Protein AF-A0A812GXW7-F1 (afdb_monomer_lite)

Sequence (104 aa):
MGGAGAQPEGQGAEEASPGEAWRAMAALEEQLARETDFSEDISVRQASTMLRHMLTTAAHDSNPALMQMAQTMVPDLKKIWGFEPTRDHLKGLLAMKAGSSASS

Foldseek 3Di:
DDDDDDDDDDPDDPQQDPVLLVVLLVVLVVQLVVLPVPVDDPVSNVVSVVLLVLLQCCLPVVPVVSQVVSCVVRVSSSNQCSDVVSSVVSNVVSVVVVVVVVPD

Secondary structure (DSSP, 8-state):
-------------SSPPHHHHHHHHHHHHHHHHGGG-TTS-HHHHHHHHHHHHHHHHHHHS--HHHHHHHHHH-THHHHHHHSHHHHHHHHHHHHHHHHHTT--

Structure (mmCIF, N/CA/C/O backbone):
data_AF-A0A812GXW7-F1
#
_entry.id   AF-A0A812GXW7-F1
#
loop_
_atom_s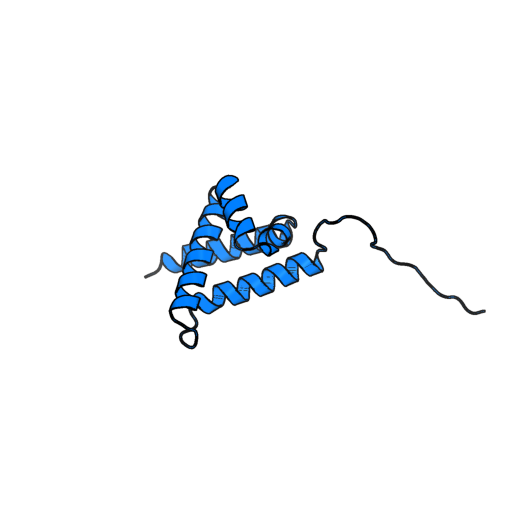ite.group_PDB
_atom_site.id
_atom_site.type_symbol
_atom_site.label_atom_id
_atom_site.label_alt_id
_atom_site.label_comp_id
_atom_site.label_asym_id
_atom_site.label_entity_id
_atom_site.label_seq_id
_atom_site.pdbx_PDB_ins_code
_atom_site.Cartn_x
_atom_site.Cartn_y
_atom_site.Cartn_z
_atom_site.occupancy
_atom_site.B_iso_or_equiv
_atom_site.auth_seq_id
_atom_site.auth_comp_id
_atom_site.auth_asym_id
_atom_site.auth_atom_id
_atom_site.pdbx_PDB_model_num
ATOM 1 N N . MET A 1 1 ? -49.567 -20.688 1.149 1.00 54.25 1 MET A N 1
ATOM 2 C CA . MET A 1 1 ? -48.194 -21.147 1.462 1.00 54.25 1 MET A CA 1
ATOM 3 C C . MET A 1 1 ? -47.318 -20.796 0.278 1.00 54.25 1 MET A C 1
ATOM 5 O O . MET A 1 1 ? -47.678 -21.145 -0.835 1.00 54.25 1 MET A O 1
ATOM 9 N N . GLY A 1 2 ? -46.249 -20.042 0.516 1.00 48.12 2 GLY A N 1
ATOM 10 C CA . GLY A 1 2 ? -45.364 -19.506 -0.519 1.00 48.12 2 GLY A CA 1
ATOM 11 C C . GLY A 1 2 ? -44.687 -18.245 -0.001 1.00 48.12 2 GLY A C 1
ATOM 12 O O . GLY A 1 2 ? -45.001 -17.150 -0.447 1.00 48.12 2 GLY A O 1
ATOM 13 N N . GLY A 1 3 ? -43.864 -18.401 1.037 1.00 49.41 3 GLY A N 1
ATOM 14 C CA . GLY A 1 3 ? -43.035 -17.320 1.549 1.00 49.41 3 GLY A CA 1
ATOM 15 C C . GLY A 1 3 ? -41.870 -17.047 0.602 1.00 49.41 3 GLY A C 1
ATOM 16 O O . GLY A 1 3 ? -41.159 -17.969 0.218 1.00 49.41 3 GLY A O 1
ATOM 17 N N . ALA A 1 4 ? -41.672 -15.778 0.279 1.00 50.50 4 ALA A N 1
ATOM 18 C CA . ALA A 1 4 ? -40.387 -15.200 -0.086 1.00 50.50 4 ALA A CA 1
ATOM 19 C C . ALA A 1 4 ? -40.307 -13.931 0.779 1.00 50.50 4 ALA A C 1
ATOM 21 O O . ALA A 1 4 ? -41.098 -13.014 0.604 1.00 50.50 4 ALA A O 1
ATOM 22 N N . GLY A 1 5 ? -39.567 -13.894 1.881 1.00 43.94 5 GLY A N 1
ATOM 23 C CA . GLY A 1 5 ? -38.199 -14.374 2.016 1.00 43.94 5 GLY A CA 1
ATOM 24 C C . GLY A 1 5 ? -37.299 -13.151 1.903 1.00 43.94 5 GLY A C 1
ATOM 25 O O . GLY A 1 5 ? -36.905 -12.806 0.802 1.00 43.94 5 GLY A O 1
ATOM 26 N N . ALA A 1 6 ? -37.109 -12.488 3.047 1.00 47.75 6 ALA A N 1
ATOM 27 C CA . ALA A 1 6 ? -36.018 -11.587 3.418 1.00 47.75 6 ALA A CA 1
ATOM 28 C C . ALA A 1 6 ? -35.403 -10.680 2.331 1.00 47.75 6 ALA A C 1
ATOM 30 O O . ALA A 1 6 ? -34.670 -11.121 1.450 1.00 47.75 6 ALA A O 1
ATOM 31 N N . GLN A 1 7 ? -35.584 -9.371 2.521 1.00 57.47 7 GLN A N 1
ATOM 32 C CA . GLN A 1 7 ? -34.564 -8.386 2.144 1.00 57.47 7 GLN A CA 1
ATOM 33 C C . GLN A 1 7 ? -33.247 -8.747 2.855 1.00 57.47 7 GLN A C 1
ATOM 35 O O . GLN A 1 7 ? -33.288 -9.205 4.001 1.00 57.47 7 GLN A O 1
ATOM 40 N N . PRO A 1 8 ? -32.101 -8.530 2.200 1.00 51.25 8 PRO A N 1
ATOM 41 C CA . PRO A 1 8 ? -31.155 -7.596 2.800 1.00 51.25 8 PRO A CA 1
ATOM 42 C C . PRO A 1 8 ? -30.543 -6.655 1.744 1.00 51.25 8 PRO A C 1
ATOM 44 O O . PRO A 1 8 ? -30.189 -7.073 0.648 1.00 51.25 8 PRO A O 1
ATOM 47 N N . GLU A 1 9 ? -30.649 -5.340 1.932 1.00 45.53 9 GLU A N 1
ATOM 48 C CA . GLU A 1 9 ? -29.649 -4.481 2.597 1.00 45.53 9 GLU A CA 1
ATOM 49 C C . GLU A 1 9 ? -28.708 -3.814 1.577 1.00 45.53 9 GLU A C 1
ATOM 51 O O . GLU A 1 9 ? -28.125 -4.473 0.723 1.00 45.53 9 GLU A O 1
ATOM 56 N N . GLY A 1 10 ? -28.537 -2.490 1.699 1.00 46.34 10 GLY A N 1
ATOM 57 C CA . GLY A 1 10 ? -27.337 -1.817 1.190 1.00 46.34 10 GLY A CA 1
ATOM 58 C C . GLY A 1 10 ? -27.490 -0.838 0.025 1.00 46.34 10 GLY A C 1
ATOM 59 O O . GLY A 1 10 ? -26.568 -0.706 -0.768 1.00 46.34 10 GLY A O 1
ATOM 60 N N . GLN A 1 11 ? -28.604 -0.113 -0.092 1.00 45.88 11 GLN A N 1
ATOM 61 C CA . GLN A 1 11 ? -28.595 1.178 -0.794 1.00 45.88 11 GLN A CA 1
ATOM 62 C C . GLN A 1 11 ? -28.391 2.282 0.247 1.00 45.88 11 GLN A C 1
ATOM 64 O O . GLN A 1 11 ? -29.352 2.810 0.800 1.00 45.88 11 GLN A O 1
ATOM 69 N N . GLY A 1 12 ? -27.135 2.581 0.573 1.00 39.34 12 GLY A N 1
ATOM 70 C CA . GLY A 1 12 ? -26.792 3.625 1.533 1.00 39.34 12 GLY A CA 1
ATOM 71 C C . GLY A 1 12 ? -25.283 3.813 1.656 1.00 39.34 12 GLY A C 1
ATOM 72 O O . GLY A 1 12 ? -24.595 2.883 2.053 1.00 39.34 12 GLY A O 1
ATOM 73 N N . ALA A 1 13 ? -24.836 5.034 1.355 1.00 41.62 13 ALA A N 1
ATOM 74 C CA . ALA A 1 13 ? -23.484 5.583 1.487 1.00 41.62 13 ALA A CA 1
ATOM 75 C C . ALA A 1 13 ? -22.446 5.149 0.432 1.00 41.62 13 ALA A C 1
ATOM 77 O O . ALA A 1 13 ? -22.005 4.010 0.367 1.00 41.62 13 ALA A O 1
ATOM 78 N N . GLU A 1 14 ? -21.976 6.134 -0.338 1.00 48.38 14 GLU A N 1
ATOM 79 C CA . GLU A 1 14 ? -20.714 6.142 -1.098 1.00 48.38 14 GLU A CA 1
ATOM 80 C C . GLU A 1 14 ? -19.482 6.119 -0.161 1.00 48.38 14 GLU A C 1
ATOM 82 O O . GLU A 1 14 ? -18.526 6.881 -0.311 1.00 48.38 14 GLU A O 1
ATOM 87 N N . GLU A 1 15 ? -19.502 5.241 0.835 1.00 52.94 15 GLU A N 1
ATOM 88 C CA . GLU A 1 15 ? -18.331 4.774 1.562 1.00 52.94 15 GLU A CA 1
ATOM 89 C C . GLU A 1 15 ? -17.988 3.425 0.938 1.00 52.94 15 GLU A C 1
ATOM 91 O O . GLU A 1 15 ? -18.851 2.556 0.843 1.00 52.94 15 GLU A O 1
ATOM 96 N N . ALA A 1 16 ? -16.769 3.276 0.412 1.00 60.59 16 ALA A N 1
ATOM 97 C CA . ALA A 1 16 ? -16.374 2.077 -0.322 1.00 60.59 16 ALA A CA 1
ATOM 98 C C . ALA A 1 16 ? -16.779 0.825 0.458 1.00 60.59 16 ALA A C 1
ATOM 100 O O . ALA A 1 16 ? -16.360 0.648 1.606 1.00 60.59 16 ALA A O 1
ATOM 101 N N . SER A 1 17 ? -17.598 -0.028 -0.158 1.00 79.50 17 SER A N 1
ATOM 102 C CA . SER A 1 17 ? -18.082 -1.223 0.526 1.00 79.50 17 SER A CA 1
ATOM 103 C C . SER A 1 17 ? -16.872 -2.050 0.979 1.00 79.50 17 SER A C 1
ATOM 105 O O . SER A 1 17 ? -15.871 -2.083 0.256 1.00 79.50 17 SER A O 1
ATOM 107 N N . PRO A 1 18 ? -16.925 -2.778 2.109 1.00 83.94 18 PRO A N 1
ATOM 108 C CA . PRO A 1 18 ? -15.800 -3.601 2.564 1.00 83.94 18 PRO 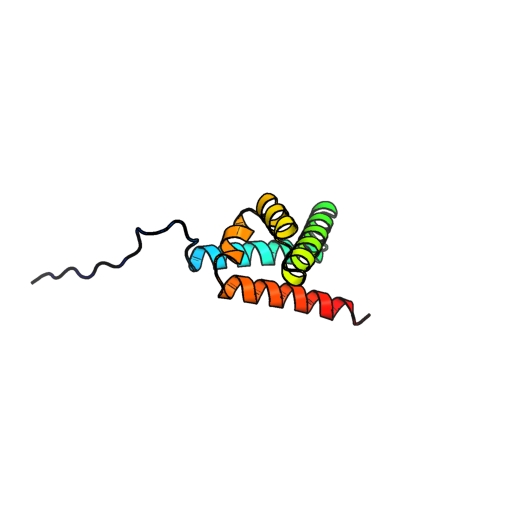A CA 1
ATOM 109 C C . PRO A 1 18 ? -15.227 -4.502 1.457 1.00 83.94 18 PRO A C 1
ATOM 111 O O . PRO A 1 18 ? -14.013 -4.624 1.310 1.00 83.94 18 PRO A O 1
ATOM 114 N N . GLY A 1 19 ? -16.095 -5.072 0.612 1.00 86.69 19 GLY A N 1
ATOM 115 C CA . GLY A 1 19 ? -15.681 -5.852 -0.556 1.00 86.69 19 GLY A CA 1
ATOM 116 C C . GLY A 1 19 ? -14.935 -5.040 -1.623 1.00 86.69 19 GLY A C 1
ATOM 117 O O . GLY A 1 19 ? -13.994 -5.545 -2.225 1.00 86.69 19 GLY A O 1
ATOM 118 N N . GLU A 1 20 ? -15.300 -3.779 -1.853 1.00 88.06 20 GLU A N 1
ATOM 119 C CA . GLU A 1 20 ? -14.589 -2.893 -2.782 1.00 88.06 20 GLU A CA 1
ATOM 120 C C . GLU A 1 20 ? -13.236 -2.451 -2.228 1.00 88.06 20 GLU A C 1
ATOM 122 O O . GLU A 1 20 ? -12.262 -2.429 -2.976 1.00 88.06 20 GLU A O 1
ATOM 127 N N . ALA A 1 21 ? -13.154 -2.152 -0.928 1.00 90.44 21 ALA A N 1
ATOM 128 C CA . ALA A 1 21 ? -11.901 -1.796 -0.268 1.00 90.44 21 ALA A CA 1
ATOM 129 C C . ALA A 1 21 ? -10.883 -2.947 -0.335 1.00 90.44 21 ALA A C 1
ATOM 131 O O . ALA A 1 21 ? -9.726 -2.725 -0.687 1.00 90.44 21 ALA A O 1
ATOM 132 N N . TRP A 1 22 ? -11.315 -4.187 -0.086 1.00 91.06 22 TRP A N 1
ATOM 133 C CA . TRP A 1 22 ? -10.450 -5.364 -0.218 1.00 91.06 22 TRP A CA 1
ATOM 134 C C . TRP A 1 22 ? -10.055 -5.661 -1.666 1.00 91.06 22 TRP A C 1
ATOM 136 O O . TRP A 1 22 ? -8.911 -6.023 -1.921 1.00 91.06 22 TRP A O 1
ATOM 146 N N . ARG A 1 23 ? -10.959 -5.468 -2.634 1.00 91.50 23 ARG A N 1
ATOM 147 C CA . ARG A 1 23 ? -10.618 -5.604 -4.062 1.00 91.50 23 ARG A CA 1
ATOM 148 C C . ARG A 1 23 ? -9.600 -4.559 -4.509 1.00 91.50 23 ARG A C 1
ATOM 150 O O . ARG A 1 23 ? -8.666 -4.895 -5.229 1.00 91.50 23 ARG A O 1
ATOM 157 N N . ALA A 1 24 ? -9.774 -3.317 -4.067 1.00 92.00 24 ALA A N 1
ATOM 158 C CA . ALA A 1 24 ? -8.817 -2.241 -4.284 1.00 92.00 24 ALA A CA 1
ATOM 159 C C . ALA A 1 24 ? -7.459 -2.571 -3.648 1.00 92.00 24 ALA A C 1
ATOM 161 O O . ALA A 1 24 ? -6.426 -2.388 -4.288 1.00 92.00 24 ALA A O 1
ATOM 162 N N . MET A 1 25 ? -7.462 -3.110 -2.425 1.00 92.94 25 MET A N 1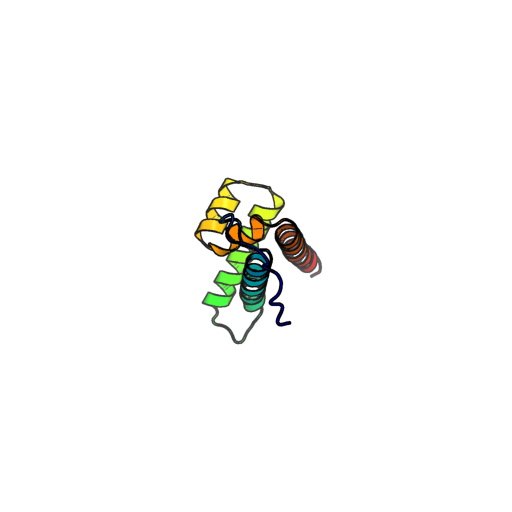
ATOM 163 C CA . MET A 1 25 ? -6.242 -3.532 -1.741 1.00 92.94 25 MET A CA 1
ATOM 164 C C . MET A 1 25 ? -5.514 -4.634 -2.517 1.00 92.94 25 MET A C 1
ATOM 166 O O . MET A 1 25 ? -4.333 -4.481 -2.801 1.00 92.94 25 MET A O 1
ATOM 170 N N . ALA A 1 26 ? -6.225 -5.671 -2.964 1.00 92.19 26 ALA A N 1
ATOM 171 C CA . ALA A 1 26 ? -5.637 -6.750 -3.754 1.00 92.19 26 ALA A CA 1
ATOM 172 C C . ALA A 1 26 ? -5.013 -6.248 -5.071 1.00 92.19 26 ALA A C 1
ATOM 174 O O . ALA A 1 26 ? -3.914 -6.663 -5.434 1.00 92.19 26 ALA A O 1
ATOM 175 N N . ALA A 1 27 ? -5.677 -5.318 -5.769 1.00 91.00 27 ALA A N 1
ATOM 176 C CA . ALA A 1 27 ? -5.131 -4.704 -6.982 1.00 91.00 27 ALA A CA 1
ATOM 177 C C . ALA A 1 27 ? -3.861 -3.884 -6.694 1.00 91.00 27 ALA A C 1
ATOM 179 O O . ALA A 1 27 ? -2.894 -3.939 -7.456 1.00 91.00 27 ALA A O 1
ATOM 180 N N . LEU A 1 28 ? -3.841 -3.156 -5.573 1.00 91.06 28 LEU A N 1
ATOM 181 C CA . LEU A 1 28 ? -2.662 -2.419 -5.132 1.00 91.06 28 LEU A CA 1
ATOM 182 C C . LEU A 1 28 ? -1.508 -3.366 -4.773 1.00 91.06 28 LEU A C 1
ATOM 184 O O . LEU A 1 28 ? -0.373 -3.112 -5.161 1.00 91.06 28 LEU A O 1
ATOM 188 N N . GLU A 1 29 ? -1.778 -4.459 -4.060 1.00 91.06 29 GLU A N 1
ATOM 189 C CA . GLU A 1 29 ? -0.777 -5.474 -3.713 1.00 91.06 29 GLU A CA 1
ATOM 190 C C . GLU A 1 29 ? -0.143 -6.094 -4.955 1.00 91.06 29 GLU A C 1
ATOM 192 O O . GLU A 1 29 ? 1.082 -6.200 -5.026 1.00 91.06 29 GLU A O 1
ATOM 197 N N . GLU A 1 30 ? -0.956 -6.435 -5.956 1.00 90.94 30 GLU A N 1
ATOM 198 C CA . GLU A 1 30 ? -0.466 -6.941 -7.236 1.00 90.94 30 GLU A CA 1
ATOM 199 C C . GLU A 1 30 ? 0.429 -5.909 -7.931 1.00 90.94 30 GLU A C 1
ATOM 201 O O . GLU A 1 30 ? 1.533 -6.240 -8.360 1.00 90.94 30 GLU A O 1
ATOM 206 N N . GLN A 1 31 ? 0.011 -4.640 -7.985 1.00 89.75 31 GLN A N 1
ATOM 207 C CA . GLN A 1 31 ? 0.829 -3.572 -8.557 1.00 89.75 31 GLN A CA 1
ATOM 208 C C . GLN A 1 31 ? 2.160 -3.413 -7.808 1.00 89.75 31 GLN A C 1
ATOM 210 O O . GLN A 1 31 ? 3.206 -3.266 -8.432 1.00 89.75 31 GLN A O 1
ATOM 215 N N . LEU A 1 32 ? 2.151 -3.484 -6.477 1.00 89.94 32 LEU A N 1
ATOM 216 C CA . LEU A 1 32 ? 3.366 -3.404 -5.668 1.00 89.94 32 LEU A CA 1
ATOM 217 C C . LEU A 1 32 ? 4.265 -4.641 -5.816 1.00 89.94 32 LEU A C 1
ATOM 219 O O . LEU A 1 32 ? 5.478 -4.521 -5.645 1.00 89.94 32 LEU A O 1
ATOM 223 N N . ALA A 1 33 ? 3.710 -5.813 -6.130 1.00 90.19 33 ALA A N 1
ATOM 224 C CA . ALA A 1 33 ? 4.475 -7.034 -6.386 1.00 90.19 33 ALA A CA 1
ATOM 225 C C . ALA A 1 33 ? 5.262 -6.961 -7.705 1.00 90.19 33 ALA A C 1
ATOM 227 O O . ALA A 1 33 ? 6.365 -7.510 -7.796 1.00 90.19 33 ALA A O 1
ATOM 228 N N . ARG A 1 34 ? 4.748 -6.209 -8.691 1.00 89.44 34 ARG A N 1
ATOM 229 C CA . ARG A 1 34 ? 5.418 -5.993 -9.984 1.00 89.44 34 ARG A CA 1
ATOM 230 C C . ARG A 1 34 ? 6.781 -5.335 -9.844 1.00 89.44 34 ARG A C 1
ATOM 232 O O . ARG A 1 34 ? 7.620 -5.541 -10.704 1.00 89.44 34 ARG A O 1
ATOM 239 N N . GLU A 1 35 ? 7.059 -4.599 -8.763 1.00 88.69 35 GLU A N 1
ATOM 240 C CA . GLU A 1 35 ? 8.368 -3.960 -8.538 1.00 88.69 35 GLU A CA 1
ATOM 241 C C . GLU A 1 35 ? 9.541 -4.965 -8.572 1.00 88.69 35 GLU A C 1
ATOM 243 O O . GLU A 1 35 ? 10.651 -4.623 -8.983 1.00 88.69 35 GLU A O 1
ATOM 248 N N . THR A 1 36 ? 9.288 -6.210 -8.151 1.00 85.75 36 THR A N 1
ATOM 249 C CA . THR A 1 36 ? 10.267 -7.306 -8.103 1.00 85.75 36 THR A CA 1
ATOM 250 C C . THR A 1 36 ? 10.075 -8.340 -9.209 1.00 85.75 36 THR A C 1
ATOM 252 O O . THR A 1 36 ? 10.807 -9.328 -9.248 1.00 85.75 36 THR A O 1
ATOM 255 N N . ASP A 1 37 ? 9.115 -8.133 -10.109 1.00 87.44 37 ASP A N 1
ATOM 256 C CA . ASP A 1 37 ? 8.867 -9.037 -11.224 1.00 87.44 37 ASP A CA 1
ATOM 257 C C . ASP A 1 37 ? 9.795 -8.694 -12.397 1.00 87.44 37 ASP A C 1
ATOM 259 O O . ASP A 1 37 ? 9.626 -7.694 -13.093 1.00 87.44 37 ASP A O 1
ATOM 263 N N . PHE A 1 38 ? 10.818 -9.523 -12.612 1.00 86.94 38 PHE A N 1
ATOM 264 C CA . PHE A 1 38 ? 11.798 -9.324 -13.683 1.00 86.94 38 PHE A CA 1
ATOM 265 C C . PHE A 1 38 ? 11.250 -9.611 -15.088 1.00 86.94 38 PHE A C 1
ATOM 267 O O . PHE A 1 38 ? 11.932 -9.278 -16.058 1.00 86.94 38 PHE A O 1
ATOM 274 N N . SER A 1 39 ? 10.061 -10.212 -15.200 1.00 92.50 39 SER A N 1
ATOM 275 C CA . SER A 1 39 ? 9.351 -10.384 -16.467 1.00 92.50 39 SER A CA 1
ATOM 276 C C . SER A 1 39 ? 8.626 -9.108 -16.903 1.00 92.50 39 SER A C 1
ATOM 278 O O . SER A 1 39 ? 8.306 -8.979 -18.084 1.00 92.50 39 SER A O 1
ATOM 280 N N . GLU A 1 40 ? 8.386 -8.168 -15.983 1.00 91.44 40 GLU A N 1
ATOM 281 C CA . GLU A 1 40 ? 7.743 -6.886 -16.270 1.00 91.44 40 GLU A CA 1
ATOM 282 C C . GLU A 1 40 ? 8.731 -5.861 -16.853 1.00 91.44 40 GLU A C 1
ATOM 284 O O . GLU A 1 40 ? 9.945 -5.849 -16.580 1.00 91.44 40 GLU A O 1
ATOM 289 N N . ASP A 1 41 ? 8.182 -4.913 -17.611 1.00 94.25 41 ASP A N 1
ATOM 290 C CA . ASP A 1 41 ? 8.927 -3.778 -18.142 1.00 94.25 41 ASP A CA 1
ATOM 291 C C . ASP A 1 41 ? 9.670 -3.005 -17.043 1.00 94.25 41 ASP A C 1
ATOM 293 O O . ASP A 1 41 ? 9.176 -2.787 -15.932 1.00 94.25 41 ASP A O 1
ATOM 297 N N . ILE A 1 42 ? 10.871 -2.515 -17.374 1.00 91.12 42 ILE A N 1
ATOM 298 C CA . ILE A 1 42 ? 11.687 -1.696 -16.459 1.00 91.12 42 ILE A CA 1
ATOM 299 C C . ILE A 1 42 ? 10.880 -0.489 -15.958 1.00 91.12 42 ILE A C 1
ATOM 301 O O . ILE A 1 42 ? 10.927 -0.165 -14.772 1.00 91.12 42 ILE A O 1
ATOM 305 N N . SER A 1 43 ? 10.101 0.144 -16.837 1.00 90.50 43 SER A N 1
ATOM 306 C CA . SER A 1 43 ? 9.250 1.283 -16.486 1.00 90.50 43 SER A CA 1
ATOM 307 C C . SER A 1 43 ? 8.133 0.910 -15.506 1.00 90.50 43 SER A C 1
ATOM 309 O O . SER A 1 43 ? 7.845 1.690 -14.600 1.00 90.50 43 SER A O 1
ATOM 311 N N . VAL A 1 44 ? 7.542 -0.284 -15.631 1.00 90.12 44 VAL A N 1
ATOM 312 C CA . VAL A 1 44 ? 6.495 -0.776 -14.716 1.00 90.12 44 VAL A CA 1
ATOM 313 C C . VAL A 1 44 ? 7.083 -1.070 -13.340 1.00 90.12 44 VAL A C 1
ATOM 315 O O . VAL A 1 44 ? 6.523 -0.649 -12.323 1.00 90.12 44 VAL A O 1
ATOM 318 N N . ARG A 1 45 ? 8.258 -1.705 -13.296 1.00 91.69 45 ARG A N 1
ATOM 319 C CA . ARG A 1 45 ? 8.993 -1.934 -12.047 1.00 91.69 45 ARG A CA 1
ATOM 320 C C . ARG A 1 45 ? 9.326 -0.631 -11.336 1.00 91.69 45 ARG A C 1
ATOM 322 O O . ARG A 1 45 ? 9.022 -0.482 -10.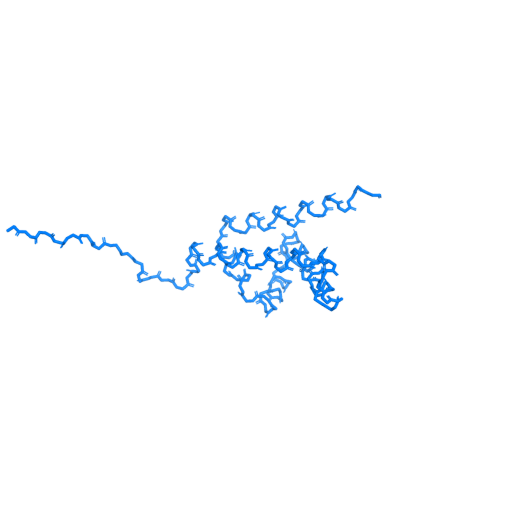158 1.00 91.69 45 ARG A O 1
ATOM 329 N N . GLN A 1 46 ? 9.894 0.334 -12.059 1.00 89.81 46 GLN A N 1
ATOM 330 C CA . GLN A 1 46 ? 10.242 1.646 -11.508 1.00 89.81 46 GLN A CA 1
ATOM 331 C C . GLN A 1 46 ? 9.013 2.401 -10.993 1.00 89.81 46 GLN A C 1
ATOM 333 O O . GLN A 1 46 ? 9.062 2.958 -9.897 1.00 89.81 46 GLN A O 1
ATOM 338 N N . ALA A 1 47 ? 7.904 2.391 -11.740 1.00 89.12 47 ALA A N 1
ATOM 339 C CA . ALA A 1 47 ? 6.647 2.992 -11.299 1.00 89.12 47 ALA A CA 1
ATOM 340 C C . ALA A 1 47 ? 6.131 2.351 -10.002 1.00 89.12 47 ALA A C 1
ATOM 342 O O . ALA A 1 47 ? 5.722 3.061 -9.086 1.00 89.12 47 ALA A O 1
ATOM 343 N N . SER A 1 48 ? 6.214 1.026 -9.898 1.00 90.62 48 SER A N 1
ATOM 344 C CA . SER A 1 48 ? 5.778 0.270 -8.719 1.00 90.62 48 SER A CA 1
ATOM 345 C C . SER A 1 48 ? 6.663 0.554 -7.499 1.00 90.62 48 SER A C 1
ATOM 347 O O . SER A 1 48 ? 6.142 0.826 -6.418 1.00 90.62 48 SER A O 1
ATOM 349 N N . THR A 1 49 ? 7.987 0.622 -7.682 1.00 90.12 49 THR A N 1
ATOM 350 C CA . THR A 1 49 ? 8.937 1.033 -6.633 1.00 90.12 49 THR A CA 1
ATOM 351 C C . THR A 1 49 ? 8.660 2.457 -6.142 1.00 90.12 49 THR A C 1
ATOM 353 O O . THR A 1 49 ? 8.631 2.709 -4.936 1.00 90.12 49 THR A O 1
ATOM 356 N N . MET A 1 50 ? 8.435 3.406 -7.060 1.00 89.25 50 MET A N 1
ATOM 357 C CA . MET A 1 50 ? 8.113 4.794 -6.707 1.00 89.25 50 MET A CA 1
ATOM 358 C C . MET A 1 50 ? 6.779 4.892 -5.964 1.00 89.25 50 MET A C 1
ATOM 360 O O . MET A 1 50 ? 6.695 5.577 -4.942 1.00 89.25 50 MET A O 1
ATOM 364 N N . LEU A 1 51 ? 5.756 4.176 -6.441 1.00 89.19 51 LEU A N 1
ATOM 365 C CA . LEU A 1 51 ? 4.454 4.104 -5.788 1.00 89.19 51 LEU A CA 1
ATOM 366 C C . LEU A 1 51 ? 4.593 3.582 -4.357 1.00 89.19 51 LEU A C 1
ATOM 368 O O . LEU A 1 51 ? 4.069 4.198 -3.429 1.00 89.19 51 LEU A O 1
ATOM 372 N N . ARG A 1 52 ? 5.347 2.494 -4.161 1.00 88.69 52 ARG A N 1
ATOM 373 C CA . ARG A 1 52 ? 5.613 1.952 -2.828 1.00 88.69 52 ARG A CA 1
ATOM 374 C C . ARG A 1 52 ? 6.263 2.991 -1.927 1.00 88.69 52 ARG A C 1
ATOM 376 O O . ARG A 1 52 ? 5.807 3.183 -0.804 1.00 88.69 52 ARG A O 1
ATOM 383 N N . HIS A 1 53 ? 7.317 3.655 -2.402 1.00 87.81 53 HIS A N 1
ATOM 384 C CA . HIS A 1 53 ? 8.040 4.644 -1.607 1.00 87.81 53 HIS A CA 1
ATOM 385 C C . HIS A 1 53 ? 7.120 5.788 -1.164 1.00 87.81 53 HIS A C 1
ATOM 387 O O . HIS A 1 53 ? 7.081 6.131 0.015 1.00 87.81 53 HIS A O 1
ATOM 393 N N . MET A 1 54 ? 6.312 6.317 -2.086 1.00 87.12 54 MET A N 1
ATOM 394 C CA . MET A 1 54 ? 5.331 7.350 -1.770 1.00 87.12 54 MET A CA 1
ATOM 395 C C . MET A 1 54 ? 4.299 6.872 -0.742 1.00 87.12 54 MET A C 1
ATOM 397 O O . MET A 1 54 ? 4.019 7.598 0.211 1.00 87.12 54 MET A O 1
ATOM 401 N N . LEU A 1 55 ? 3.740 5.669 -0.913 1.00 88.50 55 LEU A N 1
ATOM 402 C CA . LEU A 1 55 ? 2.751 5.113 0.012 1.00 88.50 55 LEU A CA 1
ATOM 403 C C . LEU A 1 55 ? 3.339 4.889 1.403 1.00 88.50 55 LEU A C 1
ATOM 405 O O . LEU A 1 55 ? 2.683 5.219 2.385 1.00 88.50 55 LEU A O 1
ATOM 409 N N . THR A 1 56 ? 4.574 4.393 1.503 1.00 88.38 56 THR A N 1
ATOM 410 C CA . THR A 1 56 ? 5.283 4.243 2.781 1.00 88.38 56 THR A CA 1
ATOM 411 C C . THR A 1 56 ? 5.408 5.586 3.492 1.00 88.38 56 THR A C 1
ATOM 413 O O . THR A 1 56 ? 5.049 5.690 4.664 1.00 88.38 56 THR A O 1
ATOM 416 N N . THR A 1 57 ? 5.847 6.631 2.787 1.00 85.50 57 THR A N 1
ATOM 417 C CA . THR A 1 57 ? 5.983 7.974 3.367 1.00 85.50 57 THR A CA 1
ATOM 418 C C . THR A 1 57 ? 4.626 8.545 3.779 1.00 85.50 57 THR A C 1
ATOM 420 O O . THR A 1 57 ? 4.478 9.038 4.897 1.00 85.50 57 THR A O 1
ATOM 423 N N . ALA A 1 58 ? 3.609 8.424 2.922 1.00 85.38 58 ALA A N 1
ATOM 424 C CA . ALA A 1 58 ? 2.258 8.900 3.207 1.00 85.38 58 ALA A CA 1
ATOM 425 C C . ALA A 1 58 ? 1.620 8.160 4.401 1.00 85.38 58 ALA A C 1
ATOM 427 O O . ALA A 1 58 ? 0.916 8.770 5.206 1.00 85.38 58 ALA A O 1
ATOM 428 N N . ALA A 1 59 ? 1.883 6.858 4.536 1.00 84.38 59 ALA A N 1
ATOM 429 C CA . ALA A 1 59 ? 1.343 6.020 5.599 1.00 84.38 59 ALA A CA 1
ATOM 430 C C . ALA A 1 59 ? 2.066 6.177 6.945 1.00 84.38 59 ALA A C 1
ATOM 432 O O . ALA A 1 59 ? 1.425 6.011 7.986 1.00 84.38 59 ALA A O 1
ATOM 433 N N . HIS A 1 60 ? 3.368 6.478 6.929 1.00 78.81 60 HIS A N 1
ATOM 434 C CA . HIS A 1 60 ? 4.198 6.603 8.127 1.00 78.81 60 HIS A CA 1
ATOM 435 C C . HIS A 1 60 ? 4.099 7.989 8.774 1.00 78.81 60 HIS A C 1
ATOM 437 O O . HIS A 1 60 ? 3.827 8.087 9.968 1.00 78.81 60 HIS A O 1
ATOM 443 N N . ASP A 1 61 ? 4.248 9.056 7.986 1.00 68.31 61 ASP A N 1
ATOM 444 C CA . ASP A 1 61 ? 4.300 10.437 8.492 1.00 68.31 61 ASP A CA 1
ATOM 445 C C . ASP A 1 61 ? 2.901 11.001 8.814 1.00 68.31 61 ASP A C 1
ATOM 447 O O . ASP A 1 61 ? 2.759 12.098 9.344 1.00 68.31 61 ASP A O 1
ATOM 451 N N . SER A 1 62 ? 1.835 10.260 8.471 1.00 64.88 62 SER A N 1
ATOM 452 C CA . SER A 1 62 ? 0.446 10.750 8.487 1.00 64.88 62 SER A CA 1
ATOM 453 C C . SER A 1 62 ? 0.297 12.099 7.776 1.00 64.88 62 SER A C 1
ATOM 455 O O . SER A 1 62 ? -0.547 12.913 8.145 1.00 64.88 62 SER A O 1
ATOM 457 N N . ASN A 1 63 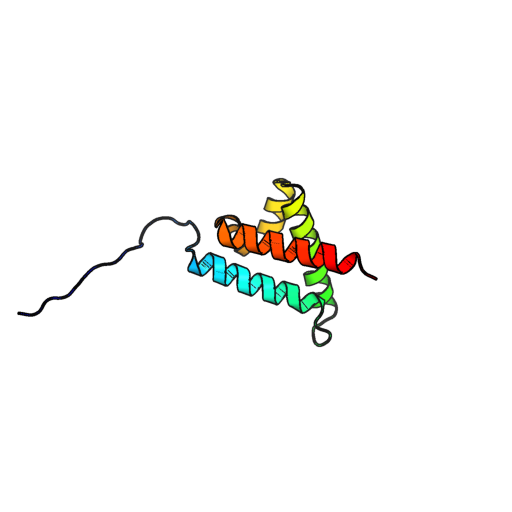? 1.120 12.340 6.752 1.00 76.00 63 ASN A N 1
ATOM 458 C CA . ASN A 1 63 ? 1.144 13.593 6.020 1.00 76.00 63 ASN A CA 1
ATOM 459 C C . ASN A 1 63 ? -0.081 13.665 5.092 1.00 76.00 63 ASN A C 1
ATOM 461 O O . ASN A 1 63 ? -0.131 12.955 4.079 1.00 76.00 63 ASN A O 1
ATOM 465 N N . PRO A 1 64 ? -1.077 14.517 5.397 1.00 77.50 64 PRO A N 1
ATOM 466 C CA . PRO A 1 64 ? -2.324 14.544 4.645 1.00 77.50 64 PRO A CA 1
ATOM 467 C C . PRO A 1 64 ? -2.114 15.012 3.199 1.00 77.50 64 PRO A C 1
ATOM 469 O O . PRO A 1 64 ? -2.836 14.561 2.314 1.00 77.50 64 PRO A O 1
ATOM 472 N N . ALA A 1 65 ? -1.105 15.849 2.930 1.00 84.00 65 ALA A N 1
ATOM 473 C CA . ALA A 1 65 ? -0.797 16.307 1.576 1.00 84.00 65 ALA A CA 1
ATOM 474 C C . ALA A 1 65 ? -0.238 15.170 0.707 1.00 84.00 65 ALA A C 1
ATOM 476 O O . ALA A 1 65 ? -0.671 14.989 -0.432 1.00 84.00 65 ALA A O 1
ATOM 477 N N . LEU A 1 66 ? 0.664 14.349 1.259 1.00 82.81 66 LEU A N 1
ATOM 478 C CA . LEU A 1 66 ? 1.170 13.162 0.561 1.00 82.81 66 LEU A CA 1
ATOM 479 C C . LEU A 1 66 ? 0.076 12.115 0.364 1.00 82.81 66 LEU A C 1
ATOM 481 O O . LEU A 1 66 ? 0.015 11.491 -0.692 1.00 82.81 66 LEU A O 1
ATOM 485 N N . MET A 1 67 ? -0.826 11.963 1.335 1.00 84.31 67 MET A N 1
ATOM 486 C CA . MET A 1 67 ? -1.974 11.073 1.193 1.00 84.31 67 MET A CA 1
ATOM 487 C C . MET A 1 67 ? -2.912 11.528 0.068 1.00 84.31 67 MET A C 1
ATOM 489 O O . MET A 1 67 ? -3.347 10.706 -0.733 1.00 84.31 67 MET A O 1
ATOM 493 N N . GLN A 1 68 ? -3.185 12.831 -0.053 1.00 84.94 68 GLN A N 1
ATOM 494 C CA . GLN A 1 68 ? -3.988 13.367 -1.157 1.00 84.94 68 GLN A CA 1
ATOM 495 C C . GLN A 1 68 ? -3.310 13.181 -2.518 1.00 84.94 68 GLN A C 1
ATOM 497 O O . GLN A 1 68 ? -3.963 12.804 -3.495 1.00 84.94 68 GLN A O 1
ATOM 502 N N . MET A 1 69 ? -1.993 13.385 -2.588 1.00 84.50 69 MET A N 1
ATOM 503 C CA . MET A 1 69 ? -1.221 13.136 -3.805 1.00 84.50 69 MET A CA 1
ATOM 504 C C . MET A 1 69 ? -1.256 11.651 -4.196 1.00 84.50 69 MET A C 1
ATOM 506 O O . MET A 1 69 ? -1.506 11.318 -5.356 1.00 84.50 69 MET A O 1
ATOM 510 N N . ALA A 1 70 ? -1.097 10.753 -3.224 1.00 85.25 70 ALA A N 1
ATOM 511 C CA . ALA A 1 70 ? -1.184 9.317 -3.442 1.00 85.25 70 ALA A CA 1
ATOM 512 C C . ALA A 1 70 ? -2.588 8.884 -3.892 1.00 85.25 70 ALA A C 1
ATOM 514 O O . ALA A 1 70 ? -2.704 8.073 -4.803 1.00 85.25 70 ALA A O 1
ATOM 515 N N . GLN A 1 71 ? -3.649 9.482 -3.341 1.00 88.06 71 GLN A N 1
ATOM 516 C CA . GLN A 1 71 ? -5.032 9.256 -3.782 1.00 88.06 71 GLN A CA 1
ATOM 517 C C . GLN A 1 71 ? -5.315 9.804 -5.187 1.00 88.06 71 GLN A C 1
ATOM 519 O O . GLN A 1 71 ? -6.197 9.299 -5.873 1.00 88.06 71 GLN A O 1
ATOM 524 N N . THR A 1 72 ? -4.573 10.820 -5.633 1.00 86.06 72 THR A N 1
ATOM 525 C CA . THR A 1 72 ? -4.696 11.362 -6.995 1.00 86.06 72 THR A CA 1
ATOM 526 C C . THR A 1 72 ? -4.081 10.410 -8.020 1.00 86.06 72 THR A C 1
ATOM 528 O O . THR A 1 72 ? -4.636 10.218 -9.097 1.00 86.06 72 THR A O 1
ATOM 531 N N . MET A 1 73 ? -2.946 9.791 -7.682 1.00 81.81 73 MET A N 1
ATOM 532 C CA . MET A 1 73 ? -2.288 8.805 -8.546 1.00 81.81 73 MET A CA 1
ATOM 533 C C . MET A 1 73 ? -2.925 7.417 -8.466 1.00 81.81 73 MET A C 1
ATOM 535 O O . MET A 1 73 ? -2.957 6.699 -9.460 1.00 81.81 73 MET A O 1
ATOM 539 N N . VAL A 1 74 ? -3.448 7.049 -7.298 1.00 86.56 74 VAL A N 1
ATOM 540 C CA . VAL A 1 74 ? -4.131 5.782 -7.048 1.00 86.56 74 VAL A CA 1
ATOM 541 C C . VAL A 1 74 ? -5.508 6.092 -6.461 1.00 86.56 74 VAL A C 1
ATOM 543 O O . VAL A 1 74 ? -5.659 6.154 -5.241 1.00 86.56 74 VAL A O 1
ATOM 546 N N . PRO A 1 75 ? -6.540 6.288 -7.299 1.00 85.19 75 PRO A N 1
ATOM 547 C CA . PRO A 1 75 ? -7.886 6.623 -6.824 1.00 85.19 75 PRO A CA 1
ATOM 548 C C . PRO A 1 75 ? -8.473 5.550 -5.896 1.00 85.19 75 PRO A C 1
ATOM 550 O O . PRO A 1 75 ? -9.212 5.862 -4.961 1.00 85.19 75 PRO A O 1
ATOM 553 N N . ASP A 1 76 ? -8.083 4.290 -6.091 1.00 88.00 76 ASP A N 1
ATOM 554 C CA . ASP A 1 76 ? -8.453 3.168 -5.229 1.00 88.00 76 ASP A CA 1
ATOM 555 C C . ASP A 1 76 ? -7.880 3.274 -3.809 1.00 88.00 76 ASP A C 1
ATOM 557 O O . ASP A 1 76 ? -8.470 2.746 -2.864 1.00 88.00 76 ASP A O 1
ATOM 561 N N . LEU A 1 77 ? -6.813 4.055 -3.609 1.00 88.19 77 LEU A N 1
ATOM 562 C CA . LEU A 1 77 ? -6.262 4.321 -2.284 1.00 88.19 77 LEU A CA 1
ATOM 563 C C . LEU A 1 77 ? -7.280 5.016 -1.383 1.00 88.19 77 LEU A C 1
ATOM 565 O O . LEU A 1 77 ? -7.293 4.763 -0.184 1.00 88.19 77 LEU A O 1
ATOM 569 N N . LYS A 1 78 ? -8.175 5.847 -1.932 1.00 89.00 78 LYS A N 1
ATOM 570 C CA . LYS A 1 78 ? -9.245 6.475 -1.144 1.00 89.00 78 LYS A CA 1
ATOM 571 C C . LYS A 1 78 ? -10.156 5.420 -0.506 1.00 89.00 78 LYS A C 1
ATOM 573 O O . LYS A 1 78 ? -10.546 5.572 0.647 1.00 89.00 78 LYS A O 1
ATOM 578 N N . LYS A 1 79 ? -10.449 4.340 -1.236 1.00 90.25 79 LYS A N 1
ATOM 579 C CA . LYS A 1 79 ? -11.281 3.219 -0.773 1.00 90.25 79 LYS A CA 1
ATOM 580 C C . LYS A 1 79 ? -10.550 2.399 0.291 1.00 90.25 79 LYS A C 1
ATOM 582 O O . LYS A 1 79 ? -11.103 2.144 1.353 1.00 90.25 79 LYS A O 1
ATOM 587 N N . ILE A 1 80 ? -9.280 2.073 0.035 1.00 90.56 80 ILE A N 1
ATOM 588 C CA . ILE A 1 80 ? -8.403 1.328 0.957 1.00 90.56 80 ILE A CA 1
ATOM 589 C C . ILE A 1 80 ? -8.209 2.099 2.265 1.00 90.56 80 ILE A C 1
ATOM 591 O O . ILE A 1 80 ? -8.299 1.530 3.349 1.00 90.56 80 ILE A O 1
ATOM 595 N N . TRP A 1 81 ? -7.951 3.404 2.168 1.00 88.62 81 TRP A N 1
ATOM 596 C CA . TRP A 1 81 ? -7.707 4.259 3.323 1.00 88.62 81 TRP A CA 1
ATOM 597 C C . TRP A 1 81 ? -8.993 4.601 4.070 1.00 88.62 81 TRP A C 1
ATOM 599 O O . TRP A 1 81 ? -8.922 4.883 5.260 1.00 88.62 81 TRP A O 1
ATOM 609 N N . GLY A 1 82 ? -10.153 4.584 3.411 1.00 87.25 82 GLY A N 1
ATOM 610 C CA . GLY A 1 82 ? -11.460 4.811 4.030 1.00 87.25 82 GLY A CA 1
ATOM 611 C C . GLY A 1 82 ? -11.922 3.675 4.948 1.00 87.25 82 GLY A C 1
ATOM 612 O O . GLY A 1 82 ? -12.739 3.918 5.828 1.00 87.25 82 GLY A O 1
ATOM 613 N N . PHE A 1 83 ? -11.362 2.470 4.802 1.00 90.25 83 PHE A N 1
ATOM 614 C CA . PHE A 1 83 ? -11.737 1.291 5.580 1.00 90.25 83 PHE A CA 1
ATOM 615 C C . PHE A 1 83 ? -10.586 0.847 6.501 1.00 90.25 83 PHE A C 1
ATOM 617 O O . PHE A 1 83 ? -9.485 0.541 6.042 1.00 90.25 83 PHE A O 1
ATOM 624 N N . GLU A 1 84 ? -10.813 0.844 7.821 1.00 89.50 84 GLU A N 1
ATOM 625 C CA . GLU A 1 84 ? -9.746 0.605 8.812 1.00 89.50 84 GLU A CA 1
ATOM 626 C C . GLU A 1 84 ? -8.981 -0.716 8.623 1.00 89.50 84 GLU A C 1
ATOM 628 O O . GLU A 1 84 ? -7.750 -0.661 8.629 1.00 89.50 84 GLU A O 1
ATOM 633 N N . PRO A 1 85 ? -9.630 -1.875 8.385 1.00 91.62 85 PRO A N 1
ATOM 634 C CA . PRO A 1 85 ? -8.914 -3.138 8.204 1.00 91.62 85 PRO A CA 1
ATOM 635 C C . PRO A 1 85 ? -7.941 -3.130 7.019 1.00 91.62 85 PRO A C 1
ATOM 637 O O . PRO A 1 85 ? -6.820 -3.618 7.133 1.00 91.62 85 PRO A O 1
ATOM 640 N N . THR A 1 86 ? -8.330 -2.541 5.885 1.00 92.00 86 THR A N 1
ATOM 641 C CA . THR A 1 86 ? -7.455 -2.453 4.704 1.00 92.00 86 THR A CA 1
ATOM 642 C C . THR A 1 86 ? -6.363 -1.408 4.880 1.00 92.00 86 THR A C 1
ATOM 644 O O . THR A 1 86 ? -5.252 -1.592 4.389 1.00 92.00 86 THR A O 1
ATOM 647 N N . ARG A 1 87 ? -6.642 -0.327 5.618 1.00 90.06 87 ARG A N 1
ATOM 648 C CA . ARG A 1 87 ? -5.635 0.672 5.991 1.00 90.06 87 ARG A CA 1
ATOM 649 C C . ARG A 1 87 ? -4.551 0.059 6.878 1.00 90.06 87 ARG A C 1
ATOM 651 O O . ARG A 1 87 ? -3.371 0.311 6.643 1.00 90.06 87 ARG A O 1
ATOM 658 N N . ASP A 1 88 ? -4.943 -0.709 7.891 1.00 90.69 88 ASP A N 1
ATOM 659 C CA . ASP A 1 88 ? -4.008 -1.387 8.791 1.00 90.69 88 ASP A CA 1
ATOM 660 C C . ASP A 1 88 ? -3.168 -2.426 8.034 1.00 90.69 88 ASP A C 1
ATOM 662 O O . ASP A 1 88 ? -1.938 -2.400 8.107 1.00 90.69 88 ASP A O 1
ATOM 666 N N . HIS A 1 89 ? -3.813 -3.231 7.180 1.00 91.62 89 HIS A N 1
ATOM 667 C CA . HIS A 1 89 ? -3.133 -4.185 6.298 1.00 91.62 89 HIS A CA 1
ATOM 668 C C . HIS A 1 89 ? -2.107 -3.503 5.381 1.00 91.62 89 HIS A C 1
ATOM 670 O O . HIS A 1 89 ? -0.957 -3.935 5.303 1.00 91.62 89 HIS A O 1
ATOM 676 N N . LEU A 1 90 ? -2.476 -2.385 4.744 1.00 90.19 90 LEU A N 1
ATOM 677 C CA . LEU A 1 90 ? -1.563 -1.599 3.912 1.00 90.19 90 LEU A CA 1
ATOM 678 C C . LEU A 1 90 ? -0.362 -1.080 4.711 1.00 90.19 90 LEU A C 1
ATOM 680 O O . LEU A 1 90 ? 0.775 -1.196 4.254 1.00 90.19 90 LEU A O 1
ATOM 684 N N . LYS A 1 91 ? -0.581 -0.539 5.914 1.00 89.75 91 LYS A N 1
ATOM 685 C CA . LYS A 1 91 ? 0.513 -0.095 6.791 1.00 89.75 91 LYS A CA 1
ATOM 686 C C . LYS A 1 91 ? 1.453 -1.248 7.142 1.00 89.75 91 LYS A C 1
ATOM 688 O O . LYS A 1 91 ? 2.668 -1.076 7.047 1.00 89.75 91 LYS A O 1
ATOM 693 N N . GLY A 1 92 ? 0.907 -2.415 7.486 1.00 89.88 92 GLY A N 1
ATOM 694 C CA . GLY A 1 92 ? 1.682 -3.626 7.760 1.00 89.88 92 GLY A CA 1
ATOM 695 C C . GLY A 1 92 ? 2.529 -4.059 6.562 1.00 89.88 92 GLY A C 1
ATOM 696 O O . GLY A 1 92 ? 3.734 -4.270 6.698 1.00 89.88 92 GLY A O 1
ATOM 697 N N . LEU A 1 93 ? 1.936 -4.098 5.367 1.00 89.00 93 LEU A N 1
ATOM 698 C CA . LEU A 1 93 ? 2.619 -4.460 4.123 1.00 89.00 93 LEU A CA 1
ATOM 699 C C . LEU A 1 93 ? 3.780 -3.514 3.783 1.00 89.00 93 LEU A C 1
ATOM 701 O O . LEU A 1 93 ? 4.848 -3.951 3.341 1.00 89.00 93 LEU A O 1
ATOM 705 N N . LEU A 1 94 ? 3.588 -2.210 3.988 1.00 87.88 94 LEU A N 1
ATOM 706 C CA . LEU A 1 94 ? 4.616 -1.199 3.737 1.00 87.88 94 LEU A CA 1
ATOM 707 C C . LEU A 1 94 ? 5.741 -1.274 4.783 1.00 87.88 94 LEU A C 1
ATOM 709 O O . LEU A 1 94 ? 6.919 -1.235 4.419 1.00 87.88 94 LEU A O 1
ATOM 713 N N . ALA A 1 95 ? 5.398 -1.467 6.060 1.00 85.88 95 ALA A N 1
ATOM 714 C CA . ALA A 1 95 ? 6.364 -1.628 7.147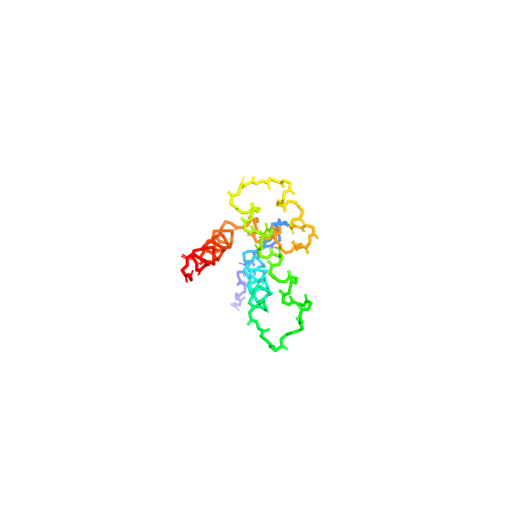 1.00 85.88 95 ALA A CA 1
ATOM 715 C C . ALA A 1 95 ? 7.218 -2.901 6.999 1.00 85.88 95 ALA A C 1
ATOM 717 O O . ALA A 1 95 ? 8.430 -2.866 7.213 1.00 85.88 95 ALA A O 1
ATOM 718 N N . MET A 1 96 ? 6.620 -4.015 6.567 1.00 81.12 96 MET A N 1
ATOM 719 C CA . MET A 1 96 ? 7.315 -5.295 6.387 1.00 81.12 96 MET A CA 1
ATOM 720 C C . MET A 1 96 ? 8.394 -5.226 5.292 1.00 81.12 96 MET A C 1
ATOM 722 O O . MET A 1 96 ? 9.476 -5.803 5.433 1.00 81.12 96 MET A O 1
ATOM 726 N N . LYS A 1 97 ? 8.146 -4.457 4.223 1.00 70.12 97 LYS A N 1
ATOM 727 C CA . LYS A 1 97 ? 9.151 -4.189 3.184 1.00 70.12 97 LYS A CA 1
ATOM 728 C C . LYS A 1 97 ? 10.227 -3.210 3.660 1.00 70.12 97 LYS A C 1
ATOM 730 O O . LYS A 1 97 ? 11.399 -3.438 3.373 1.00 70.12 97 LYS A O 1
ATOM 735 N N . ALA A 1 98 ? 9.856 -2.168 4.410 1.00 62.44 98 ALA A N 1
ATOM 736 C CA . ALA A 1 98 ? 10.825 -1.247 5.007 1.00 62.44 98 ALA A CA 1
ATOM 737 C C . ALA A 1 98 ? 11.809 -1.987 5.936 1.00 62.44 98 ALA A C 1
ATOM 739 O O . ALA A 1 98 ? 13.011 -1.741 5.875 1.00 62.44 98 ALA A O 1
ATOM 740 N N . GLY A 1 99 ? 11.316 -2.960 6.712 1.00 58.47 99 GLY A N 1
ATOM 741 C CA . GLY A 1 99 ? 12.145 -3.852 7.528 1.00 58.47 99 GLY A CA 1
ATOM 742 C C . GLY A 1 99 ? 12.976 -4.851 6.712 1.00 58.47 99 GLY A C 1
ATOM 743 O O . GLY A 1 99 ? 14.138 -5.079 7.036 1.00 58.47 99 GLY A O 1
ATOM 744 N N . SER A 1 100 ? 12.437 -5.396 5.614 1.00 55.00 100 SER A N 1
ATOM 745 C CA . SER A 1 100 ? 13.190 -6.307 4.728 1.00 55.00 100 SER A CA 1
ATOM 746 C C . SER A 1 100 ? 14.351 -5.625 3.996 1.00 55.00 100 SER A C 1
ATOM 748 O O . SER A 1 100 ? 15.311 -6.292 3.630 1.00 55.00 100 SER A O 1
ATOM 750 N N . SER A 1 101 ? 14.301 -4.303 3.805 1.00 47.53 101 SER A N 1
ATOM 751 C CA . SER A 1 101 ? 15.409 -3.543 3.212 1.00 47.53 101 SER A CA 1
ATOM 752 C C . SER A 1 101 ? 16.533 -3.214 4.209 1.00 47.53 101 SER A C 1
ATOM 754 O O . SER A 1 101 ? 17.569 -2.709 3.789 1.00 47.53 101 SER A O 1
ATOM 756 N N . ALA A 1 102 ? 16.349 -3.494 5.508 1.00 45.69 102 ALA A N 1
ATOM 757 C CA . ALA A 1 102 ? 17.337 -3.263 6.570 1.00 45.69 102 ALA A CA 1
ATOM 758 C C . ALA A 1 102 ? 18.195 -4.506 6.895 1.00 45.69 102 ALA A C 1
ATOM 760 O O . ALA A 1 102 ? 18.932 -4.518 7.877 1.00 45.69 102 ALA A O 1
ATOM 761 N N . SER A 1 103 ? 18.093 -5.571 6.096 1.00 40.09 103 SER A N 1
ATOM 762 C CA . SER A 1 103 ? 18.903 -6.789 6.217 1.00 40.09 103 SER A CA 1
ATOM 763 C C . SER A 1 103 ? 19.563 -7.106 4.876 1.00 40.09 103 SER A C 1
ATOM 765 O O . SER A 1 103 ? 19.137 -8.009 4.160 1.00 40.09 103 SER A O 1
ATOM 767 N N . SER A 1 104 ? 20.566 -6.321 4.485 1.00 38.41 104 SER A N 1
ATOM 768 C CA . SER A 1 104 ? 21.501 -6.638 3.394 1.00 38.41 104 SER A CA 1
ATOM 769 C C . SER A 1 104 ? 22.836 -5.958 3.651 1.00 38.41 104 SER A C 1
ATOM 771 O O . SER A 1 104 ? 22.810 -4.753 3.982 1.00 38.41 104 SER A O 1
#

Radius of gyration: 17.59 Å; chains: 1; bounding box: 70×38×27 Å

pLDDT: mean 78.92, std 16.79, range [38.41, 94.25]

Organism: NCBI:txid878477